Protein AF-A0A7C9PR93-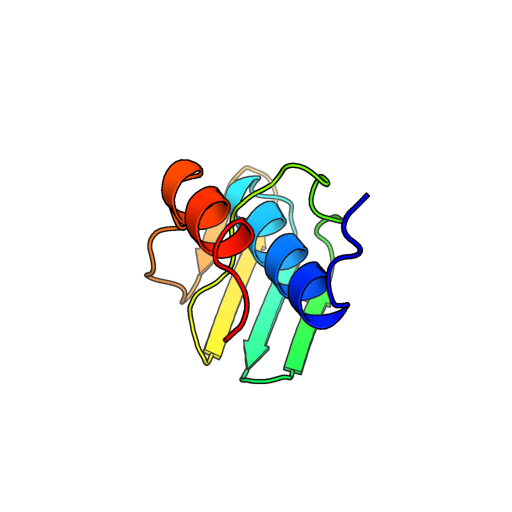F1 (afdb_monomer_lite)

Secondary structure (DSSP, 8-state):
-PPPPHHHHHHHHHHHHHHTT-SEEEEEETTEEEEEE--PPPTT-------SEEEEEEETTTEEEES--PPPPPHHHHHHHHHS---

Sequence (87 aa):
MKKLKVGDREWRAIAYSMDALVPGLYVWFGSIRIRLGGCEAEDTYPGLVHSFAGVALVLPGYHIYTTYQGSYDPPEQAQEKLHQPVV

Structure (mmCIF, N/CA/C/O backbone):
data_AF-A0A7C9PR93-F1
#
_entry.id   AF-A0A7C9PR93-F1
#
loop_
_atom_site.group_PDB
_atom_site.id
_atom_site.type_symbol
_atom_site.label_atom_id
_atom_site.label_alt_id
_atom_site.label_comp_id
_atom_site.label_asym_id
_atom_site.label_entity_id
_atom_site.label_seq_id
_atom_site.pdbx_PDB_ins_code
_atom_site.Cartn_x
_atom_site.Cartn_y
_atom_site.Cartn_z
_atom_site.occupancy
_atom_site.B_iso_or_equiv
_atom_site.auth_seq_id
_atom_site.auth_comp_id
_atom_site.auth_asym_id
_atom_site.auth_atom_id
_atom_site.pdbx_PDB_model_num
ATOM 1 N N . MET A 1 1 ? 2.478 -7.506 -25.768 1.00 42.62 1 MET A N 1
ATOM 2 C CA . MET A 1 1 ? 2.142 -7.520 -24.325 1.00 42.62 1 MET A CA 1
ATOM 3 C C . MET A 1 1 ? 3.424 -7.737 -23.527 1.00 42.62 1 MET A C 1
ATOM 5 O O . MET A 1 1 ? 3.995 -8.818 -23.619 1.00 42.62 1 MET A O 1
ATOM 9 N N . LYS A 1 2 ? 3.941 -6.717 -22.824 1.00 43.38 2 LYS A N 1
ATOM 10 C CA . LYS A 1 2 ? 5.117 -6.877 -21.946 1.00 43.38 2 LYS A CA 1
ATOM 11 C C . LYS A 1 2 ? 4.665 -7.613 -20.678 1.00 43.38 2 LYS A C 1
ATOM 13 O O . LYS A 1 2 ? 3.802 -7.116 -19.964 1.00 43.38 2 LYS A O 1
ATOM 18 N N . LYS A 1 3 ? 5.204 -8.810 -20.422 1.00 44.19 3 LYS A N 1
ATOM 19 C CA . LYS A 1 3 ? 4.969 -9.535 -19.165 1.00 44.19 3 LYS A CA 1
ATOM 20 C C . LYS A 1 3 ? 5.726 -8.821 -18.045 1.00 44.19 3 LYS A C 1
ATOM 22 O O . LYS A 1 3 ? 6.947 -8.716 -18.106 1.00 44.19 3 LYS A O 1
ATOM 27 N N . LEU A 1 4 ? 5.001 -8.326 -17.050 1.00 53.75 4 LEU A N 1
ATOM 28 C CA . LEU A 1 4 ? 5.581 -7.735 -15.844 1.00 53.75 4 LEU A CA 1
ATOM 29 C C . LEU A 1 4 ? 6.247 -8.838 -15.014 1.00 53.75 4 LEU A C 1
ATOM 31 O O . LEU A 1 4 ? 5.729 -9.958 -14.950 1.00 53.75 4 LEU A O 1
ATOM 35 N N . LYS 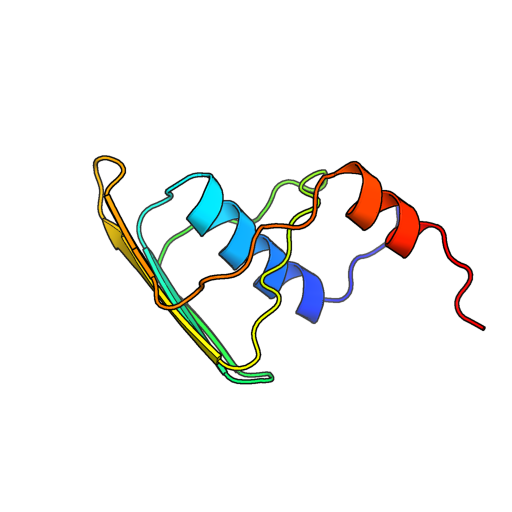A 1 5 ? 7.385 -8.549 -14.372 1.00 59.62 5 LYS A N 1
ATOM 36 C CA . LYS A 1 5 ? 7.984 -9.498 -13.424 1.00 59.62 5 LYS A CA 1
ATOM 37 C C . LYS A 1 5 ? 7.036 -9.648 -12.231 1.00 59.62 5 LYS A C 1
ATOM 39 O O . LYS A 1 5 ? 6.456 -8.670 -11.771 1.00 59.62 5 LYS A O 1
ATOM 44 N N . VAL A 1 6 ? 6.896 -10.865 -11.701 1.00 58.41 6 VAL A N 1
ATOM 45 C CA . VAL A 1 6 ? 5.988 -11.167 -10.571 1.00 58.41 6 VAL A CA 1
ATOM 46 C C . VAL A 1 6 ? 6.238 -10.238 -9.372 1.00 58.41 6 VAL A C 1
ATOM 48 O O . VAL A 1 6 ? 5.292 -9.780 -8.740 1.00 58.41 6 VAL A O 1
ATOM 51 N N . GLY A 1 7 ? 7.503 -9.885 -9.112 1.00 63.12 7 GLY A N 1
ATOM 52 C CA . GLY A 1 7 ? 7.876 -8.951 -8.045 1.00 63.12 7 GLY A CA 1
ATOM 53 C C . GLY A 1 7 ? 7.363 -7.519 -8.232 1.00 63.12 7 GLY A C 1
ATOM 54 O O . GLY A 1 7 ? 7.116 -6.844 -7.236 1.00 63.12 7 GLY A O 1
ATOM 55 N N . ASP A 1 8 ? 7.159 -7.074 -9.472 1.00 76.25 8 ASP A N 1
ATOM 56 C CA . ASP A 1 8 ? 6.604 -5.750 -9.769 1.00 76.25 8 ASP A CA 1
ATOM 57 C C . ASP A 1 8 ? 5.084 -5.750 -9.578 1.00 76.25 8 ASP A C 1
ATOM 59 O O . ASP A 1 8 ? 4.514 -4.743 -9.171 1.00 76.25 8 ASP A O 1
ATOM 63 N N . ARG A 1 9 ? 4.413 -6.889 -9.805 1.00 84.38 9 ARG A N 1
ATOM 64 C CA . ARG A 1 9 ? 2.955 -7.015 -9.634 1.00 84.38 9 ARG A CA 1
ATOM 65 C C . ARG A 1 9 ? 2.524 -6.805 -8.180 1.00 84.38 9 ARG A C 1
ATOM 67 O O . ARG A 1 9 ? 1.563 -6.085 -7.941 1.00 84.38 9 ARG A O 1
ATOM 74 N N . GLU A 1 10 ? 3.244 -7.387 -7.222 1.00 89.00 10 GLU A N 1
ATOM 75 C CA . GLU A 1 10 ? 2.975 -7.218 -5.783 1.00 89.00 10 GLU A CA 1
ATOM 76 C C . GLU A 1 10 ? 3.155 -5.759 -5.335 1.00 89.00 10 GLU A C 1
ATOM 78 O O . GLU A 1 10 ? 2.292 -5.199 -4.661 1.00 89.00 10 GLU A O 1
ATOM 83 N N . TRP A 1 11 ? 4.245 -5.113 -5.762 1.00 89.69 11 TRP A N 1
ATOM 84 C CA . TRP A 1 11 ? 4.491 -3.700 -5.462 1.00 89.69 11 TRP A CA 1
ATOM 85 C C . TRP A 1 11 ? 3.433 -2.781 -6.066 1.00 89.69 11 TRP A C 1
ATOM 87 O O . TRP A 1 11 ? 2.966 -1.867 -5.386 1.00 89.69 11 TRP A O 1
ATOM 97 N N . ARG A 1 12 ? 3.032 -3.042 -7.315 1.00 90.81 12 ARG A N 1
ATOM 98 C CA . ARG A 1 12 ? 1.950 -2.305 -7.977 1.00 90.81 12 ARG A CA 1
ATOM 99 C C . ARG A 1 12 ? 0.627 -2.505 -7.258 1.00 90.81 12 ARG A C 1
ATOM 101 O O . ARG A 1 12 ? -0.081 -1.532 -7.062 1.00 90.81 12 ARG A O 1
ATOM 108 N N . ALA A 1 13 ? 0.305 -3.726 -6.832 1.00 93.88 13 ALA A N 1
ATOM 109 C CA . ALA A 1 13 ? -0.933 -4.012 -6.109 1.00 93.88 13 ALA A CA 1
ATOM 110 C C . ALA A 1 13 ? -1.010 -3.260 -4.771 1.00 93.88 13 ALA A C 1
ATOM 112 O O . ALA A 1 13 ? -2.063 -2.718 -4.439 1.00 93.88 13 ALA A O 1
ATOM 113 N N . ILE A 1 14 ? 0.099 -3.186 -4.024 1.00 94.38 14 ILE A N 1
ATOM 114 C CA . ILE A 1 14 ? 0.176 -2.402 -2.783 1.00 94.38 14 ILE A CA 1
ATOM 115 C C . ILE A 1 14 ? 0.029 -0.906 -3.080 1.00 94.38 14 ILE A C 1
ATOM 117 O O . ILE A 1 14 ? -0.817 -0.260 -2.470 1.00 94.38 14 ILE A O 1
ATOM 121 N N . ALA A 1 15 ? 0.802 -0.372 -4.034 1.00 92.88 15 ALA A N 1
ATOM 122 C CA . ALA A 1 15 ? 0.734 1.040 -4.411 1.00 92.88 15 ALA A CA 1
ATOM 123 C C . ALA A 1 15 ? -0.678 1.433 -4.870 1.00 92.88 15 ALA A C 1
ATOM 125 O O . ALA A 1 15 ? -1.265 2.352 -4.313 1.00 92.88 15 ALA A O 1
ATOM 126 N N . TYR A 1 16 ? -1.256 0.666 -5.797 1.00 94.06 16 TYR A N 1
ATOM 127 C CA . TYR A 1 16 ? -2.606 0.879 -6.311 1.00 94.06 16 TYR A CA 1
ATOM 128 C C . TYR A 1 16 ? -3.653 0.810 -5.204 1.00 94.06 16 TYR A C 1
ATOM 130 O O . TYR A 1 16 ? -4.505 1.684 -5.111 1.00 94.06 16 TYR A O 1
ATOM 138 N N . SER A 1 17 ? -3.586 -0.200 -4.332 1.00 94.81 17 SER A N 1
ATOM 139 C CA . SER A 1 17 ? -4.572 -0.346 -3.259 1.00 94.81 17 SER A CA 1
ATOM 140 C C . SER A 1 17 ? -4.472 0.775 -2.220 1.00 94.81 17 SER A C 1
ATOM 142 O O . SER A 1 17 ? -5.492 1.174 -1.666 1.00 94.81 17 SER A O 1
ATOM 144 N N . MET A 1 18 ? -3.272 1.297 -1.954 1.00 93.38 18 MET A N 1
ATOM 145 C CA . MET A 1 18 ? -3.083 2.462 -1.085 1.00 93.38 18 MET A CA 1
ATOM 146 C C . MET A 1 18 ? -3.599 3.751 -1.737 1.00 93.38 18 MET A C 1
ATOM 148 O O . MET A 1 18 ? -4.248 4.544 -1.063 1.00 93.38 18 MET A O 1
ATOM 152 N N . ASP A 1 19 ? -3.345 3.942 -3.030 1.00 91.38 19 ASP A N 1
ATOM 153 C CA . ASP A 1 19 ? -3.756 5.116 -3.811 1.00 91.38 19 ASP A CA 1
ATOM 154 C C . ASP A 1 19 ? -5.282 5.167 -4.015 1.00 91.38 19 ASP A C 1
ATOM 156 O O . ASP A 1 19 ? -5.935 6.173 -3.753 1.00 91.38 19 ASP A O 1
ATOM 160 N N . ALA A 1 20 ? -5.885 4.025 -4.354 1.00 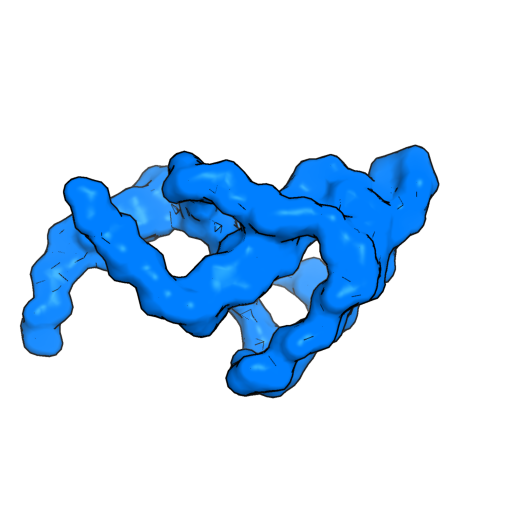92.38 20 ALA A N 1
ATOM 161 C CA . ALA A 1 20 ? -7.333 3.856 -4.469 1.00 92.38 20 ALA A CA 1
ATOM 162 C C . ALA A 1 20 ? -8.044 3.685 -3.112 1.00 92.38 20 ALA A C 1
ATOM 164 O O . ALA A 1 20 ? -9.261 3.499 -3.076 1.00 92.38 20 ALA A O 1
ATOM 165 N N . LEU A 1 21 ? -7.302 3.731 -1.996 1.00 94.06 21 LEU A N 1
ATOM 166 C CA . LEU A 1 21 ? -7.818 3.585 -0.631 1.00 94.06 21 LEU A CA 1
ATOM 167 C C . LEU A 1 21 ? -8.687 2.326 -0.449 1.00 94.06 21 LEU A C 1
ATOM 169 O O . LEU A 1 21 ? -9.695 2.324 0.262 1.00 94.06 21 LEU A O 1
ATOM 173 N N . VAL A 1 22 ? -8.257 1.220 -1.059 1.00 95.94 22 VAL A N 1
ATOM 174 C CA . VAL A 1 22 ? -8.891 -0.089 -0.904 1.00 95.94 22 VAL A CA 1
ATOM 175 C C . VAL A 1 22 ? -8.540 -0.649 0.479 1.00 95.94 22 VAL A C 1
ATOM 177 O O . VAL A 1 22 ? -7.351 -0.762 0.802 1.00 95.94 22 VAL A O 1
ATOM 180 N N . PRO A 1 23 ? -9.531 -1.037 1.303 1.00 97.38 23 PRO A N 1
ATOM 181 C CA . PRO A 1 23 ? -9.276 -1.530 2.650 1.00 97.38 23 PRO A CA 1
ATOM 182 C C . PRO A 1 23 ? -8.326 -2.728 2.686 1.00 97.38 23 PRO A C 1
ATOM 184 O O . PRO A 1 23 ? -8.461 -3.685 1.914 1.00 97.38 23 PRO A O 1
ATOM 187 N N . GLY A 1 24 ? -7.377 -2.685 3.616 1.00 97.06 24 GLY A N 1
ATOM 188 C CA . GLY A 1 24 ? -6.392 -3.740 3.784 1.00 97.06 24 GLY A CA 1
ATOM 189 C C . GLY A 1 24 ? -5.214 -3.358 4.671 1.00 97.06 24 GLY A C 1
ATOM 190 O O . GLY A 1 24 ? -5.009 -2.192 5.012 1.00 97.06 24 GLY A O 1
ATOM 191 N N . LEU A 1 25 ? -4.437 -4.374 5.035 1.00 97.50 25 LEU A N 1
ATOM 192 C CA . LEU A 1 25 ? -3.144 -4.239 5.696 1.00 97.50 25 LEU A CA 1
ATOM 193 C C . LEU A 1 25 ? -2.046 -4.610 4.701 1.00 97.50 25 LEU A C 1
ATOM 195 O O . LEU A 1 25 ? -2.020 -5.728 4.179 1.00 97.50 25 LEU A O 1
ATOM 199 N N . TYR A 1 26 ? -1.129 -3.680 4.478 1.00 97.06 26 TYR A N 1
ATOM 200 C CA . TYR A 1 26 ? -0.022 -3.809 3.542 1.00 97.06 26 TYR A CA 1
ATOM 201 C C . TYR A 1 26 ? 1.284 -3.633 4.305 1.00 97.06 26 TYR A C 1
ATOM 203 O O . TYR A 1 26 ? 1.490 -2.606 4.942 1.00 97.06 26 TYR A O 1
ATOM 211 N N . VAL A 1 27 ? 2.172 -4.620 4.253 1.00 96.25 27 VAL A N 1
ATOM 212 C CA . VAL A 1 27 ? 3.502 -4.563 4.871 1.00 96.25 27 VAL A CA 1
ATOM 213 C C . VAL A 1 27 ? 4.530 -4.916 3.813 1.00 96.25 27 VAL A C 1
ATOM 215 O O . VAL A 1 27 ? 4.374 -5.904 3.094 1.00 96.25 27 VAL A O 1
ATOM 218 N N . TRP A 1 28 ? 5.598 -4.133 3.734 1.00 94.81 28 TRP A N 1
ATOM 219 C CA . TRP A 1 28 ? 6.738 -4.428 2.876 1.00 94.81 28 TRP A CA 1
ATOM 220 C C . TRP A 1 28 ? 8.041 -4.305 3.657 1.00 94.81 28 TRP A C 1
ATOM 222 O O . TRP A 1 28 ? 8.208 -3.422 4.498 1.00 94.81 28 TRP A O 1
ATOM 232 N N . PHE A 1 29 ? 8.968 -5.216 3.378 1.00 93.81 29 PHE A N 1
ATOM 233 C CA . PHE A 1 29 ? 10.320 -5.213 3.923 1.00 93.81 29 PHE A CA 1
ATOM 234 C C . PHE A 1 29 ? 11.258 -5.947 2.957 1.00 93.81 29 PHE A C 1
ATOM 236 O O . PHE A 1 29 ? 11.293 -7.179 2.907 1.00 93.81 29 PHE A O 1
ATOM 243 N N . GLY A 1 30 ? 11.998 -5.194 2.143 1.00 88.62 30 GLY A N 1
ATOM 244 C CA . GLY A 1 30 ? 12.857 -5.740 1.093 1.00 88.62 30 GLY A CA 1
ATOM 245 C C . GLY A 1 30 ? 12.071 -6.580 0.080 1.00 88.62 30 GLY A C 1
ATOM 246 O O . GLY A 1 30 ? 11.280 -6.057 -0.702 1.00 88.62 30 GLY A O 1
ATOM 247 N N . SER A 1 31 ? 12.300 -7.896 0.072 1.00 88.00 31 SER A N 1
ATOM 248 C CA . SER A 1 31 ? 11.594 -8.851 -0.796 1.00 88.00 31 SER A CA 1
ATOM 249 C C . SER A 1 31 ? 10.285 -9.377 -0.200 1.00 88.00 31 SER A C 1
ATOM 251 O O . SER A 1 31 ? 9.479 -9.953 -0.938 1.00 88.00 31 SER A O 1
ATOM 253 N N . ILE A 1 32 ? 10.060 -9.179 1.102 1.00 89.81 32 ILE A N 1
ATOM 254 C CA . ILE A 1 32 ? 8.858 -9.626 1.803 1.00 89.81 32 ILE A CA 1
ATOM 255 C C . ILE A 1 32 ? 7.747 -8.616 1.549 1.00 89.81 32 ILE A C 1
ATOM 257 O O . ILE A 1 32 ? 7.909 -7.420 1.796 1.00 89.81 32 ILE A O 1
ATOM 261 N N . ARG A 1 33 ? 6.617 -9.118 1.057 1.00 92.75 33 ARG A N 1
ATOM 262 C CA . ARG A 1 33 ? 5.371 -8.372 0.912 1.00 92.75 33 ARG A CA 1
ATOM 263 C C . ARG A 1 33 ? 4.266 -9.180 1.574 1.00 92.75 33 ARG A C 1
ATOM 265 O O . ARG A 1 33 ? 4.150 -10.380 1.339 1.00 92.75 33 ARG A O 1
ATOM 272 N N . ILE A 1 34 ? 3.489 -8.527 2.425 1.00 94.31 34 ILE A N 1
ATOM 273 C CA . ILE A 1 34 ? 2.290 -9.091 3.036 1.00 94.31 34 ILE A CA 1
ATOM 274 C C . ILE A 1 34 ? 1.144 -8.160 2.679 1.00 94.31 34 ILE A C 1
ATOM 276 O O . ILE A 1 34 ? 1.203 -6.959 2.942 1.00 94.31 34 ILE A O 1
ATOM 280 N N . ARG A 1 35 ? 0.101 -8.730 2.083 1.00 94.56 35 ARG A N 1
ATOM 281 C CA . ARG A 1 35 ? -1.117 -8.023 1.713 1.00 94.56 35 ARG A CA 1
ATOM 282 C C . ARG A 1 35 ? -2.319 -8.812 2.206 1.00 94.56 35 ARG A C 1
ATOM 284 O O . ARG A 1 35 ? -2.544 -9.938 1.773 1.00 94.56 35 ARG A O 1
ATOM 291 N N . LEU A 1 36 ? -3.086 -8.208 3.105 1.00 96.00 36 LEU A N 1
ATOM 292 C CA . LEU A 1 36 ? -4.370 -8.723 3.572 1.00 96.00 36 LEU A CA 1
ATOM 293 C C . LEU A 1 36 ? -5.458 -7.760 3.098 1.00 96.00 36 LEU A C 1
ATOM 295 O O . LEU A 1 36 ? -5.517 -6.628 3.572 1.00 96.00 36 LEU A O 1
ATOM 299 N N . GLY A 1 37 ? -6.291 -8.194 2.151 1.00 95.00 37 GLY A N 1
ATOM 300 C CA . GLY A 1 37 ? -7.245 -7.322 1.456 1.00 95.00 37 GLY A CA 1
ATOM 301 C C . GLY A 1 37 ? -6.648 -6.666 0.206 1.00 95.00 37 GLY A C 1
ATOM 302 O O . GLY A 1 37 ? -5.782 -7.242 -0.464 1.00 95.00 37 GLY A O 1
ATOM 303 N N . GLY A 1 38 ? -7.119 -5.466 -0.131 1.00 93.75 38 GLY A N 1
ATOM 304 C CA . GLY A 1 38 ? -6.745 -4.784 -1.371 1.00 93.75 38 GLY A CA 1
ATOM 305 C C . GLY A 1 38 ? -7.240 -5.493 -2.633 1.00 93.75 38 GLY A C 1
ATOM 306 O O . GLY A 1 38 ? -8.047 -6.422 -2.585 1.00 93.75 38 GLY A O 1
ATOM 307 N N . CYS A 1 39 ? -6.711 -5.085 -3.781 1.00 93.62 39 CYS A N 1
ATOM 308 C CA . CYS A 1 39 ? -7.001 -5.711 -5.070 1.00 93.62 39 CYS A CA 1
ATOM 309 C C . CYS A 1 39 ? -5.745 -5.783 -5.950 1.00 93.62 39 CYS A C 1
ATOM 311 O O . CYS A 1 39 ? -4.683 -5.272 -5.588 1.00 93.62 39 CYS A O 1
ATOM 313 N N . GLU A 1 40 ? -5.836 -6.500 -7.072 1.00 93.88 40 GLU A N 1
ATOM 314 C CA . GLU A 1 40 ? -4.781 -6.426 -8.082 1.00 93.88 40 GLU A CA 1
ATOM 315 C C . GLU A 1 40 ? -4.763 -5.028 -8.710 1.00 93.88 40 GLU A C 1
ATOM 317 O O . GLU A 1 40 ? -5.808 -4.401 -8.871 1.00 93.88 40 GLU A O 1
ATOM 322 N N . ALA A 1 41 ? -3.573 -4.548 -9.070 1.00 91.81 41 ALA A N 1
ATOM 323 C CA . ALA A 1 41 ? -3.456 -3.304 -9.813 1.00 91.81 41 ALA A CA 1
ATOM 324 C C . ALA A 1 41 ? -3.948 -3.486 -11.250 1.00 91.81 41 ALA A C 1
ATOM 326 O O . ALA A 1 41 ? -3.672 -4.509 -11.880 1.00 91.81 41 ALA A O 1
ATOM 327 N N . GLU A 1 42 ? -4.594 -2.455 -11.787 1.00 88.50 42 GLU A N 1
ATOM 328 C CA . GLU A 1 42 ? -4.891 -2.382 -13.214 1.00 88.50 42 GLU A CA 1
ATOM 329 C C . GLU A 1 42 ? -3.607 -2.454 -14.046 1.00 88.50 42 GLU A C 1
ATOM 331 O O . GLU A 1 42 ? -2.572 -1.895 -13.669 1.00 88.50 42 GLU A O 1
ATOM 336 N N . ASP A 1 43 ? -3.678 -3.088 -15.220 1.00 84.38 43 ASP A N 1
ATOM 337 C CA . ASP A 1 43 ? -2.522 -3.282 -16.104 1.00 84.38 43 ASP A CA 1
ATOM 338 C C . ASP A 1 43 ? -1.846 -1.961 -16.505 1.00 84.38 43 ASP A C 1
ATOM 340 O O . ASP A 1 43 ? -0.628 -1.927 -16.711 1.00 84.38 43 ASP A O 1
ATOM 344 N N . THR A 1 44 ? -2.606 -0.866 -16.542 1.00 83.88 44 THR A N 1
ATOM 345 C CA . THR A 1 44 ? -2.168 0.495 -16.878 1.00 83.88 44 THR A CA 1
ATOM 346 C C . THR A 1 44 ? -1.606 1.283 -15.693 1.00 83.88 44 THR A C 1
ATOM 348 O O . THR A 1 44 ? -0.994 2.324 -15.919 1.00 83.88 44 THR A O 1
ATOM 351 N N . TYR A 1 45 ? -1.765 0.814 -14.448 1.00 83.12 45 TYR A N 1
ATOM 352 C CA . TYR A 1 45 ? -1.380 1.582 -13.261 1.00 83.12 45 TYR A CA 1
ATOM 353 C C . TYR A 1 45 ? 0.146 1.758 -13.124 1.00 83.12 45 TYR A C 1
ATOM 355 O O . TYR A 1 45 ? 0.853 0.768 -12.924 1.00 83.12 45 TYR A O 1
ATOM 363 N N . PRO A 1 46 ? 0.680 2.985 -13.173 1.00 79.56 46 PRO A N 1
ATOM 364 C CA . PRO A 1 46 ? 2.123 3.215 -13.254 1.00 79.56 46 PRO A CA 1
ATOM 365 C C . PRO A 1 46 ? 2.859 3.122 -11.908 1.00 79.56 46 PRO A C 1
ATOM 367 O O . PRO A 1 46 ? 4.077 2.951 -11.896 1.00 79.56 46 PRO A O 1
ATOM 370 N N . GLY A 1 47 ? 2.144 3.261 -10.788 1.00 82.44 47 GLY A N 1
ATOM 371 C CA . GLY A 1 47 ? 2.741 3.507 -9.477 1.00 82.44 47 GLY A CA 1
ATOM 372 C C . GLY A 1 47 ? 3.420 2.293 -8.837 1.00 82.44 47 GLY A C 1
ATOM 373 O O . GLY A 1 47 ? 2.962 1.152 -8.949 1.00 82.44 47 GLY A O 1
ATOM 374 N N . LEU A 1 48 ? 4.499 2.565 -8.101 1.00 85.31 48 LEU A N 1
ATOM 375 C CA . LEU A 1 48 ? 5.234 1.619 -7.263 1.00 85.31 48 LEU A CA 1
ATOM 376 C C . LEU A 1 48 ? 5.548 2.269 -5.910 1.00 85.31 48 LEU A C 1
ATOM 378 O O . LEU A 1 48 ? 5.764 3.476 -5.826 1.00 85.31 48 LEU A O 1
ATOM 382 N N . VAL A 1 49 ? 5.622 1.463 -4.848 1.00 86.44 49 VAL A N 1
ATOM 383 C CA . VAL A 1 49 ? 6.108 1.944 -3.549 1.00 86.44 49 VAL A CA 1
ATOM 384 C C . VAL A 1 49 ? 7.636 1.969 -3.571 1.00 86.44 49 VAL A C 1
ATOM 386 O O . VAL A 1 49 ? 8.296 0.931 -3.575 1.00 86.44 49 VAL A O 1
ATOM 389 N N . HIS A 1 50 ? 8.210 3.169 -3.551 1.00 85.81 50 HIS A N 1
ATOM 390 C CA . HIS A 1 50 ? 9.659 3.378 -3.498 1.00 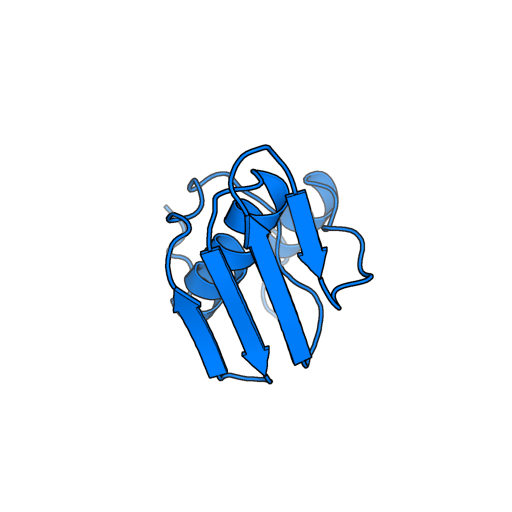85.81 50 HIS A CA 1
ATOM 391 C C . HIS A 1 50 ? 10.159 3.499 -2.054 1.00 85.81 50 HIS A C 1
ATOM 393 O O . HIS A 1 50 ? 10.618 4.553 -1.622 1.00 85.81 50 HIS A O 1
ATOM 399 N N . SER A 1 51 ? 10.033 2.423 -1.276 1.00 88.06 51 SER A N 1
ATOM 400 C CA . SER A 1 51 ? 10.568 2.348 0.087 1.00 88.06 51 SER A CA 1
ATOM 401 C C . SER A 1 51 ? 11.063 0.938 0.402 1.00 88.06 51 SER A C 1
ATOM 403 O O . SER A 1 51 ? 10.421 -0.044 0.040 1.00 88.06 51 SER A O 1
ATOM 405 N N . PHE A 1 52 ? 12.192 0.832 1.109 1.00 89.44 52 PHE A N 1
ATOM 406 C CA . PHE A 1 52 ? 12.731 -0.459 1.542 1.00 89.44 52 PHE A CA 1
ATOM 407 C C . PHE A 1 52 ? 11.800 -1.171 2.531 1.00 89.44 52 PHE A C 1
ATOM 409 O O . PHE A 1 52 ? 11.655 -2.391 2.471 1.00 89.44 52 PHE A O 1
ATOM 416 N N . ALA A 1 53 ? 11.169 -0.416 3.431 1.00 93.88 53 ALA A N 1
ATOM 417 C CA . ALA A 1 53 ? 10.343 -0.960 4.497 1.00 93.88 53 ALA A CA 1
ATOM 418 C C . ALA A 1 53 ? 9.183 -0.030 4.853 1.00 93.88 53 ALA A C 1
ATOM 420 O O . ALA A 1 53 ? 9.303 1.196 4.782 1.00 93.88 53 ALA A O 1
ATOM 421 N N . GLY A 1 54 ? 8.064 -0.612 5.263 1.00 95.19 54 GLY A N 1
ATOM 422 C CA . GLY A 1 54 ? 6.935 0.152 5.754 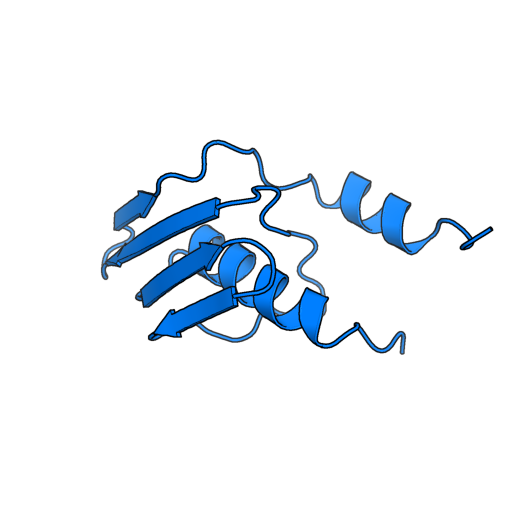1.00 95.19 54 GLY A CA 1
ATOM 423 C C . GLY A 1 54 ? 5.663 -0.659 5.903 1.00 95.19 54 GLY A C 1
ATOM 424 O O . GLY A 1 54 ? 5.599 -1.852 5.599 1.00 95.19 54 GLY A O 1
ATOM 425 N N . VAL A 1 55 ? 4.653 0.025 6.419 1.00 97.06 55 VAL A N 1
ATOM 426 C CA . VAL A 1 55 ? 3.318 -0.510 6.634 1.00 97.06 55 VAL A CA 1
ATOM 427 C C . VAL A 1 55 ? 2.284 0.532 6.234 1.00 97.06 55 VAL A C 1
ATOM 429 O O . VAL A 1 55 ? 2.484 1.736 6.411 1.00 97.06 55 VAL A O 1
ATOM 432 N N . ALA A 1 56 ? 1.167 0.063 5.700 1.00 96.94 56 ALA A N 1
ATOM 433 C CA . ALA A 1 56 ? -0.036 0.841 5.498 1.00 96.94 56 ALA A CA 1
ATOM 434 C C . ALA A 1 56 ? -1.249 0.051 5.993 1.00 96.94 56 ALA A C 1
ATOM 436 O O . ALA A 1 56 ? -1.396 -1.136 5.701 1.00 96.94 56 ALA A O 1
ATOM 437 N N . LEU A 1 57 ? -2.124 0.725 6.726 1.00 97.56 57 LEU A N 1
ATOM 438 C CA . LEU A 1 57 ? -3.441 0.247 7.104 1.00 97.56 57 LEU A CA 1
ATOM 439 C C . LEU A 1 57 ? -4.469 1.166 6.458 1.00 97.56 57 LEU A C 1
ATOM 441 O O . LEU A 1 57 ? -4.540 2.350 6.787 1.00 97.56 57 LEU A O 1
ATOM 445 N N . VAL A 1 58 ? -5.263 0.604 5.557 1.00 97.19 58 VAL A N 1
ATOM 446 C CA . VAL A 1 58 ? -6.400 1.284 4.947 1.00 97.19 58 VAL A CA 1
ATOM 447 C C . VAL A 1 58 ? -7.669 0.726 5.571 1.00 97.19 58 VAL A C 1
ATOM 449 O O . VAL A 1 58 ? -7.932 -0.477 5.508 1.00 97.19 58 VAL A O 1
ATOM 452 N N . LEU A 1 59 ? -8.449 1.602 6.190 1.00 96.31 59 LEU A N 1
ATOM 453 C CA . LEU A 1 59 ? -9.757 1.283 6.742 1.00 96.31 59 LEU A CA 1
ATOM 454 C C . LEU A 1 59 ? -10.853 1.704 5.750 1.00 96.31 59 LEU A C 1
ATOM 456 O O . LEU A 1 59 ? -10.644 2.609 4.937 1.00 96.31 59 LEU A O 1
ATOM 460 N N . PRO A 1 60 ? -12.046 1.089 5.822 1.00 92.62 60 PRO A N 1
ATOM 461 C CA . PRO A 1 60 ? -13.215 1.585 5.105 1.00 92.62 60 PRO A CA 1
ATOM 462 C C . PRO A 1 60 ? -13.470 3.072 5.391 1.00 92.62 60 PRO A C 1
ATOM 464 O O . PRO A 1 60 ? -13.189 3.558 6.485 1.00 92.62 60 PRO A O 1
ATOM 467 N N . GLY A 1 61 ? -14.031 3.785 4.412 1.00 92.19 61 GLY A N 1
ATOM 468 C CA . GLY A 1 61 ? -14.314 5.217 4.548 1.00 92.19 61 GLY A CA 1
ATOM 469 C C . GLY A 1 61 ? -13.123 6.134 4.252 1.00 92.19 61 GLY A C 1
ATOM 470 O O . GLY A 1 61 ? -13.076 7.232 4.790 1.00 92.19 61 GLY A O 1
ATOM 471 N N . TYR A 1 62 ? -12.190 5.712 3.388 1.00 86.62 62 TYR A N 1
ATOM 472 C CA . TYR A 1 62 ? -11.072 6.538 2.895 1.00 86.62 62 TYR A CA 1
ATOM 473 C C . TYR A 1 62 ? -10.039 6.944 3.961 1.00 86.62 62 TYR A C 1
ATOM 475 O O . TYR A 1 62 ? -9.343 7.948 3.820 1.00 86.62 62 TYR A O 1
ATOM 483 N N . HIS A 1 63 ? -9.901 6.150 5.024 1.00 92.88 63 HIS A N 1
ATOM 484 C CA . HIS A 1 63 ? -8.898 6.381 6.061 1.00 92.88 63 HIS A CA 1
ATOM 485 C C . HIS A 1 63 ? -7.651 5.534 5.800 1.00 92.88 63 HIS A C 1
ATOM 487 O O . HIS A 1 63 ? -7.734 4.307 5.757 1.00 92.88 63 HIS A O 1
ATOM 493 N N . ILE A 1 64 ? -6.486 6.174 5.685 1.00 95.19 64 ILE A N 1
ATOM 494 C CA . ILE A 1 64 ? -5.190 5.498 5.560 1.00 95.19 64 ILE A CA 1
ATOM 495 C C . ILE A 1 64 ? -4.220 5.971 6.642 1.00 95.19 64 ILE A C 1
ATOM 497 O O . ILE A 1 64 ? -4.038 7.165 6.867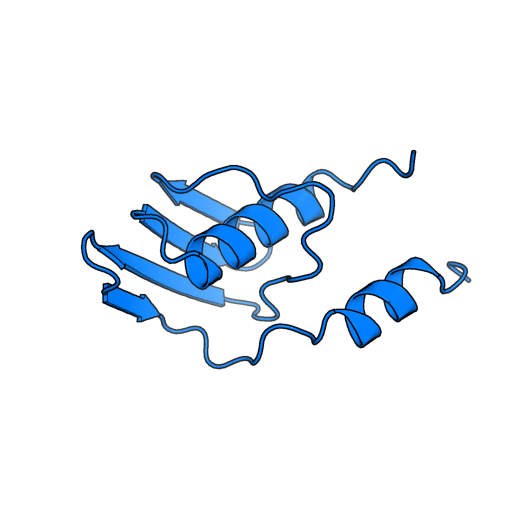 1.00 95.19 64 ILE A O 1
ATOM 501 N N . TYR A 1 65 ? -3.560 5.009 7.280 1.00 96.00 65 TYR A N 1
ATOM 502 C CA . TYR A 1 65 ? -2.401 5.221 8.139 1.00 96.00 65 TYR A CA 1
ATOM 503 C C . TYR A 1 65 ? -1.220 4.529 7.485 1.00 96.00 65 TYR A C 1
ATOM 505 O O . TYR A 1 65 ? -1.246 3.315 7.302 1.00 96.00 65 TYR A O 1
ATOM 513 N N . THR A 1 66 ? -0.185 5.272 7.113 1.00 95.38 66 THR A N 1
ATOM 514 C CA . THR A 1 66 ? 0.973 4.690 6.438 1.00 95.38 66 THR A CA 1
ATOM 515 C C . THR A 1 66 ? 2.273 5.291 6.939 1.00 95.38 66 THR A C 1
ATOM 517 O O . THR A 1 66 ? 2.342 6.467 7.287 1.00 95.38 66 THR A O 1
ATOM 520 N N . THR A 1 67 ? 3.317 4.467 6.975 1.00 94.38 67 THR A N 1
ATOM 521 C CA . THR A 1 67 ? 4.694 4.926 7.172 1.00 94.38 67 THR A CA 1
ATOM 522 C C . THR A 1 67 ? 5.354 5.332 5.857 1.00 94.38 67 THR A C 1
ATOM 524 O O . THR A 1 67 ? 6.484 5.814 5.870 1.00 94.38 67 THR A O 1
ATOM 527 N N . TYR A 1 68 ? 4.704 5.099 4.713 1.00 90.31 68 TYR A N 1
ATOM 528 C CA . TYR A 1 68 ? 5.210 5.543 3.424 1.00 90.31 68 TYR A CA 1
ATOM 529 C C . TYR A 1 68 ? 5.077 7.060 3.310 1.00 90.31 68 TYR A C 1
ATOM 531 O O . TYR A 1 68 ? 3.985 7.605 3.434 1.00 90.31 68 TYR A O 1
ATOM 539 N N . GLN A 1 69 ? 6.200 7.733 3.076 1.00 83.69 69 GLN A N 1
ATOM 540 C CA . GLN A 1 69 ? 6.269 9.191 2.922 1.00 83.69 69 GLN A CA 1
ATOM 541 C C . GLN A 1 69 ? 6.712 9.610 1.512 1.00 83.69 69 GLN A C 1
ATOM 543 O O . GLN A 1 69 ? 6.997 10.780 1.275 1.00 83.69 69 GLN A O 1
ATOM 548 N N . GLY A 1 70 ? 6.821 8.660 0.578 1.00 75.38 70 GLY A N 1
ATOM 549 C CA . GLY A 1 70 ? 7.175 8.969 -0.805 1.00 75.38 70 GLY A CA 1
ATOM 550 C C . GLY A 1 70 ? 5.992 9.547 -1.580 1.00 75.38 70 GLY A C 1
ATOM 551 O O . GLY A 1 70 ? 4.837 9.265 -1.266 1.00 75.38 70 GLY A O 1
ATOM 552 N N . SER A 1 71 ? 6.285 10.331 -2.619 1.00 62.56 71 SER A N 1
ATOM 553 C CA . SER A 1 71 ? 5.319 10.538 -3.700 1.00 62.56 71 SER A CA 1
ATOM 554 C C . SER A 1 71 ? 5.309 9.304 -4.587 1.00 62.56 71 SER A C 1
ATOM 556 O O . SER A 1 71 ? 6.369 8.761 -4.903 1.00 62.56 71 SER A O 1
ATOM 558 N N . TYR A 1 72 ? 4.119 8.879 -4.999 1.00 63.34 72 TYR A N 1
ATOM 559 C CA . TYR A 1 72 ? 3.998 7.947 -6.111 1.00 63.34 72 TYR A CA 1
ATOM 560 C C . TYR A 1 72 ? 4.599 8.602 -7.362 1.00 63.34 72 TYR A C 1
ATOM 562 O O . TYR A 1 72 ? 4.355 9.787 -7.606 1.00 63.34 72 TYR A O 1
ATOM 570 N N . ASP A 1 73 ? 5.407 7.855 -8.123 1.00 55.22 73 ASP A N 1
ATOM 571 C CA . ASP A 1 73 ? 5.989 8.355 -9.373 1.00 55.22 73 ASP A CA 1
ATOM 572 C C . ASP A 1 73 ? 4.849 8.874 -10.281 1.00 55.22 73 ASP A C 1
ATOM 574 O O . ASP A 1 73 ? 3.865 8.153 -10.500 1.00 55.22 73 ASP A O 1
ATOM 578 N N . PRO A 1 74 ? 4.951 10.102 -10.830 1.00 53.94 74 PRO A N 1
ATOM 579 C CA . PRO A 1 74 ? 4.023 10.576 -11.844 1.00 53.94 74 PRO A CA 1
ATOM 580 C C . PRO A 1 74 ? 3.956 9.572 -13.007 1.00 53.94 74 PRO A C 1
ATOM 582 O O . PRO A 1 74 ? 4.993 9.002 -13.371 1.00 53.94 74 PRO A O 1
ATOM 585 N N . PRO A 1 75 ? 2.786 9.382 -13.649 1.00 52.34 75 PRO A N 1
ATOM 586 C CA . PRO A 1 75 ? 2.617 8.424 -14.746 1.00 52.34 75 PRO A CA 1
ATOM 587 C C . PRO A 1 75 ? 3.687 8.547 -15.841 1.00 52.34 75 PRO A C 1
ATOM 589 O O . PRO A 1 75 ? 4.141 7.547 -16.392 1.00 52.34 75 PRO A O 1
ATOM 592 N N . GLU A 1 76 ? 4.127 9.776 -16.102 1.00 52.88 76 GLU A N 1
ATOM 593 C CA . GLU A 1 76 ? 5.112 10.133 -17.122 1.00 52.88 76 GLU A CA 1
ATOM 594 C C . GLU A 1 76 ? 6.511 9.548 -16.830 1.00 52.88 76 GLU A C 1
ATOM 596 O O . GLU A 1 76 ? 7.166 9.016 -17.725 1.00 52.88 76 GLU A O 1
ATOM 601 N N . GLN A 1 77 ? 6.929 9.511 -15.558 1.00 52.25 77 GLN A N 1
ATOM 602 C CA . GLN A 1 77 ? 8.237 8.981 -15.140 1.00 52.25 77 GLN A CA 1
ATOM 603 C C . GLN A 1 77 ? 8.265 7.444 -15.105 1.00 52.25 77 GLN A C 1
ATOM 605 O O . GLN A 1 77 ? 9.284 6.813 -15.406 1.00 52.25 77 GLN A O 1
ATOM 610 N N . ALA A 1 78 ? 7.130 6.817 -14.787 1.00 53.53 78 ALA A N 1
ATOM 611 C CA . ALA A 1 78 ? 6.985 5.364 -14.833 1.00 53.53 78 ALA A CA 1
ATOM 612 C C . ALA A 1 78 ? 7.005 4.830 -16.275 1.00 53.53 78 ALA A C 1
ATOM 614 O O . ALA A 1 78 ? 7.571 3.765 -16.545 1.00 53.53 78 ALA A O 1
ATOM 615 N N . GLN A 1 79 ? 6.426 5.581 -17.219 1.00 49.28 79 GLN A N 1
ATOM 616 C CA . GLN A 1 79 ? 6.474 5.248 -18.641 1.00 49.28 79 GLN A CA 1
ATOM 617 C C . GLN A 1 79 ? 7.886 5.387 -19.214 1.00 49.28 79 GLN A C 1
ATOM 619 O O . GLN A 1 79 ? 8.294 4.529 -19.997 1.00 49.28 79 GLN A O 1
ATOM 624 N N . GLU A 1 80 ? 8.666 6.382 -18.795 1.00 54.53 80 GLU A N 1
ATOM 625 C CA . GLU A 1 80 ? 10.053 6.547 -19.242 1.00 54.53 80 GLU A CA 1
ATOM 626 C C . GLU A 1 80 ? 10.946 5.367 -18.814 1.00 54.53 80 GLU A C 1
ATOM 628 O O . GLU A 1 80 ? 11.652 4.789 -19.644 1.00 54.53 80 GLU A O 1
ATOM 633 N N . LYS A 1 81 ? 10.825 4.895 -17.563 1.00 52.81 81 LYS A N 1
ATOM 634 C CA . LYS A 1 81 ? 11.546 3.700 -17.068 1.00 52.81 81 LYS A CA 1
ATOM 635 C C . LYS A 1 81 ? 11.184 2.412 -17.822 1.00 52.81 81 LYS A C 1
ATOM 637 O O . LYS A 1 81 ? 12.009 1.511 -17.932 1.00 52.81 81 LYS A O 1
ATOM 642 N N . LEU A 1 82 ? 9.972 2.312 -18.373 1.00 52.94 82 LEU A N 1
ATOM 643 C CA . LEU A 1 82 ? 9.515 1.167 -19.176 1.00 52.94 82 LEU A CA 1
ATOM 644 C C . LEU A 1 82 ? 10.042 1.166 -20.624 1.00 52.94 82 LEU A C 1
ATOM 646 O O . LEU A 1 82 ? 9.974 0.121 -21.290 1.00 52.94 82 LEU A O 1
ATOM 650 N N . HIS A 1 83 ? 10.522 2.310 -21.121 1.00 52.06 83 HIS A N 1
ATOM 651 C CA . HIS A 1 83 ? 11.025 2.491 -22.489 1.00 52.06 83 HIS A CA 1
ATOM 652 C C . HIS A 1 83 ? 12.551 2.526 -22.589 1.00 52.06 83 HIS A C 1
ATOM 654 O O . HIS A 1 83 ? 13.072 2.434 -23.700 1.00 52.06 83 HIS A O 1
ATOM 660 N N . GLN A 1 84 ? 13.273 2.599 -21.470 1.00 42.97 84 GLN A N 1
ATOM 661 C CA . GLN A 1 84 ? 14.728 2.505 -21.510 1.00 42.97 84 GLN A CA 1
ATOM 662 C C . GLN A 1 84 ? 15.167 1.080 -21.900 1.00 42.97 84 GLN A C 1
ATOM 664 O O . GLN A 1 84 ? 14.694 0.103 -21.305 1.00 42.97 84 GLN A O 1
ATOM 669 N N . PRO A 1 85 ? 16.047 0.928 -22.909 1.00 42.75 85 PRO A N 1
ATOM 670 C CA . PRO A 1 85 ? 16.660 -0.356 -23.202 1.00 42.75 85 PRO A CA 1
ATOM 671 C C . PRO A 1 85 ? 17.521 -0.762 -22.005 1.00 42.75 85 PRO A C 1
ATOM 673 O O . PRO A 1 85 ? 18.295 0.037 -21.483 1.00 42.75 85 PRO A O 1
ATOM 676 N N . VAL A 1 86 ? 17.361 -2.007 -21.558 1.00 51.19 86 VAL A N 1
ATOM 677 C CA . VAL A 1 86 ? 18.247 -2.592 -20.550 1.00 51.19 86 VAL A CA 1
ATOM 678 C C . VAL A 1 86 ? 19.603 -2.778 -21.230 1.00 51.19 86 VAL A C 1
ATOM 680 O O . VAL A 1 86 ? 19.705 -3.602 -22.141 1.00 51.19 86 VAL A O 1
ATOM 683 N N . VAL A 1 87 ? 20.582 -1.954 -20.851 1.00 45.00 87 VAL A N 1
ATOM 684 C CA . VAL A 1 87 ? 21.986 -2.075 -21.278 1.00 45.00 87 VAL A CA 1
ATOM 685 C C . VAL A 1 87 ? 22.668 -3.169 -20.470 1.00 45.00 87 VAL A C 1
ATOM 687 O O . VAL A 1 87 ? 22.422 -3.220 -19.242 1.00 45.00 87 VAL A O 1
#

Foldseek 3Di:
DDDDDPQQFLQQQVFQCVVVLWAWKWWAAASDIDIDGGDTHDPLRQWGQPDNTWIWGRDPPSDIDIPRPDDTPDSVVSVVVVPDDDD

Radius of gyration: 13.02 Å; chains: 1; bounding box: 36×22×32 Å

pLDDT: mean 80.62, std 18.34, range [42.62, 97.56]